Protein AF-A0A0R2I7P7-F1 (afdb_monomer_lite)

Foldseek 3Di:
DDPVVVVVVVVVVVVVVVLVVQLVCCCVVHPNGSVCVVPPVVVVVVVVVVVVPD

Structure (mmCIF, N/CA/C/O backbone):
data_AF-A0A0R2I7P7-F1
#
_entry.id   AF-A0A0R2I7P7-F1
#
loop_
_atom_site.group_PDB
_atom_site.id
_atom_site.type_symbol
_atom_site.label_atom_id
_atom_site.label_alt_id
_atom_site.label_comp_id
_atom_site.label_asym_id
_atom_site.label_entity_id
_atom_site.label_seq_id
_atom_site.pdbx_PDB_ins_code
_atom_site.Cartn_x
_atom_site.Cartn_y
_atom_site.Cartn_z
_atom_site.occupancy
_atom_site.B_iso_or_equiv
_atom_site.auth_seq_id
_atom_site.auth_comp_id
_atom_site.auth_asym_id
_atom_site.auth_atom_id
_atom_site.pdbx_PDB_model_num
ATOM 1 N N . MET A 1 1 ? -20.078 12.440 14.759 1.00 65.56 1 MET A N 1
ATOM 2 C CA . MET A 1 1 ? -19.256 11.435 14.044 1.00 65.56 1 MET A CA 1
ATOM 3 C C . MET A 1 1 ? -18.421 10.677 15.061 1.00 65.56 1 MET A C 1
ATOM 5 O O . MET A 1 1 ? -17.672 11.338 15.779 1.00 65.56 1 MET A O 1
ATOM 9 N N . PRO A 1 2 ? -18.561 9.348 15.161 1.00 87.75 2 PRO A N 1
ATOM 10 C CA . PRO A 1 2 ? -17.762 8.549 16.085 1.00 87.75 2 PRO A CA 1
ATOM 11 C C . PRO A 1 2 ? -16.266 8.724 15.789 1.00 87.75 2 PRO A C 1
ATOM 13 O O . PRO A 1 2 ? -15.862 8.781 14.628 1.00 87.75 2 PRO A O 1
ATOM 16 N N . PHE A 1 3 ? -15.449 8.837 16.838 1.00 89.00 3 PHE A N 1
ATOM 17 C CA . PHE A 1 3 ? -14.001 9.060 16.731 1.00 89.00 3 PHE A CA 1
ATOM 18 C C . PHE A 1 3 ? -13.314 7.991 15.865 1.00 89.00 3 PHE A C 1
ATOM 20 O O . PHE A 1 3 ? -12.527 8.325 14.985 1.00 89.00 3 PHE A O 1
ATOM 27 N N . ALA A 1 4 ? -13.719 6.728 16.021 1.00 91.56 4 ALA A N 1
ATOM 28 C CA . ALA A 1 4 ? -13.231 5.607 15.219 1.00 91.56 4 ALA A CA 1
ATOM 29 C C . ALA A 1 4 ? -13.442 5.796 13.704 1.00 91.56 4 ALA A C 1
ATOM 31 O O . ALA A 1 4 ? -12.567 5.455 12.914 1.00 91.56 4 ALA A O 1
ATOM 32 N N . LEU A 1 5 ? -14.563 6.397 13.286 1.00 94.44 5 LEU A N 1
ATOM 33 C CA . LEU A 1 5 ? -14.845 6.634 11.868 1.00 94.44 5 LEU A CA 1
ATOM 34 C C . LEU A 1 5 ? -13.900 7.685 11.272 1.00 94.44 5 LEU A C 1
ATOM 36 O O . LEU A 1 5 ? -13.450 7.535 10.142 1.00 94.44 5 LEU A O 1
ATOM 40 N N . LYS A 1 6 ? -13.551 8.724 12.042 1.00 92.88 6 LYS A N 1
ATOM 41 C CA . LYS A 1 6 ? -12.577 9.739 11.609 1.00 92.88 6 LYS A CA 1
ATOM 42 C C . LYS A 1 6 ? -11.194 9.121 11.405 1.00 92.88 6 LYS A C 1
ATOM 44 O O . LYS A 1 6 ? -10.553 9.388 10.395 1.00 92.88 6 LYS A O 1
ATOM 49 N N . VAL A 1 7 ? -10.766 8.273 12.341 1.00 94.69 7 VAL A N 1
ATOM 50 C CA . VAL A 1 7 ? -9.483 7.558 12.259 1.00 94.69 7 VAL A CA 1
ATOM 51 C C . VAL A 1 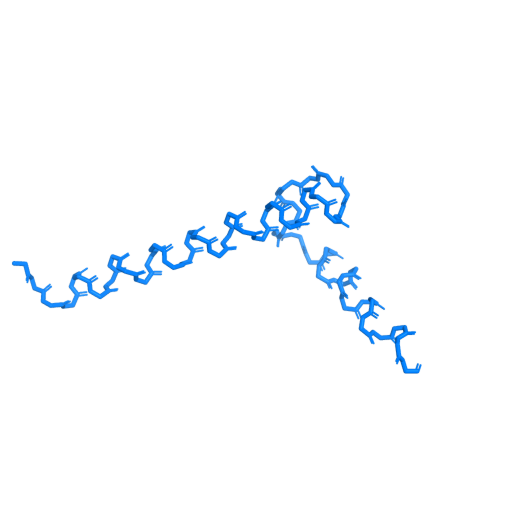7 ? -9.454 6.634 11.042 1.00 94.69 7 VAL A C 1
ATOM 53 O O . VAL A 1 7 ? -8.480 6.650 10.296 1.00 94.69 7 VAL A O 1
ATOM 56 N N . LEU A 1 8 ? -10.537 5.893 10.789 1.00 95.50 8 LEU A N 1
ATOM 57 C CA . LEU A 1 8 ? -10.649 5.027 9.615 1.00 95.50 8 LEU A CA 1
ATOM 58 C C . LEU A 1 8 ? -10.509 5.815 8.304 1.00 95.50 8 LEU A C 1
ATOM 60 O O . LEU A 1 8 ? -9.768 5.400 7.419 1.00 95.50 8 LEU A O 1
ATOM 64 N N . ILE A 1 9 ? -11.174 6.968 8.195 1.00 95.69 9 ILE A N 1
ATOM 65 C CA . ILE A 1 9 ? -11.092 7.831 7.007 1.00 95.69 9 ILE A CA 1
ATOM 66 C C . ILE A 1 9 ? -9.655 8.311 6.777 1.00 95.69 9 ILE A C 1
ATOM 68 O O . ILE A 1 9 ? -9.151 8.223 5.659 1.00 95.69 9 ILE A O 1
ATOM 72 N N . VAL A 1 10 ? -8.973 8.780 7.825 1.00 96.25 10 VAL A N 1
ATOM 73 C CA . VAL A 1 10 ? -7.572 9.223 7.723 1.00 96.25 10 VAL A CA 1
ATOM 74 C C . VAL A 1 10 ? -6.662 8.070 7.296 1.00 96.25 10 VAL A C 1
ATOM 76 O O . VAL A 1 10 ? -5.798 8.255 6.443 1.00 96.25 10 VAL A O 1
ATOM 79 N N . LEU A 1 11 ? -6.885 6.869 7.828 1.00 96.69 11 LEU A N 1
ATOM 80 C CA . LEU A 1 11 ? -6.105 5.685 7.477 1.00 96.69 11 LEU A CA 1
ATOM 81 C C . LEU A 1 11 ? -6.274 5.307 5.997 1.00 96.69 11 LEU A C 1
ATOM 83 O O . LEU A 1 11 ? -5.289 5.042 5.310 1.00 96.69 11 LEU A O 1
ATOM 87 N N . VAL A 1 12 ? -7.504 5.360 5.479 1.00 96.31 12 VAL A N 1
ATOM 88 C CA . VAL A 1 12 ? -7.787 5.139 4.051 1.00 96.31 12 VAL A CA 1
ATOM 89 C C . VAL A 1 12 ? -7.118 6.204 3.181 1.00 96.31 12 VAL A C 1
ATOM 91 O O . VAL A 1 12 ? -6.528 5.867 2.155 1.00 96.31 12 VAL A O 1
ATOM 94 N N . LEU A 1 13 ? -7.150 7.474 3.595 1.00 96.69 13 LEU A N 1
ATOM 95 C CA . LEU A 1 13 ? -6.494 8.562 2.865 1.00 96.69 13 LEU A CA 1
ATOM 96 C C . LEU A 1 13 ? -4.972 8.384 2.804 1.00 96.69 13 LEU A C 1
ATOM 98 O O . LEU A 1 13 ? -4.376 8.604 1.748 1.00 96.69 13 LEU A O 1
ATOM 102 N N . ILE A 1 14 ? -4.345 7.950 3.900 1.00 96.81 14 ILE A N 1
ATOM 103 C CA . ILE A 1 14 ? -2.909 7.639 3.935 1.00 96.81 14 ILE A CA 1
ATOM 104 C C . ILE A 1 14 ? -2.585 6.523 2.942 1.00 96.81 14 ILE A C 1
ATOM 106 O O . ILE A 1 14 ? -1.673 6.678 2.131 1.00 96.81 14 ILE A O 1
ATOM 110 N N . ILE A 1 15 ? -3.353 5.430 2.959 1.00 95.69 15 ILE A N 1
ATOM 111 C CA . ILE A 1 15 ? -3.153 4.305 2.036 1.00 95.69 15 ILE A CA 1
ATOM 112 C C . ILE A 1 15 ? -3.316 4.768 0.586 1.00 95.69 15 ILE A C 1
ATOM 114 O O . ILE A 1 15 ? -2.464 4.465 -0.246 1.00 95.69 15 ILE A O 1
ATOM 118 N N . MET A 1 16 ? -4.358 5.543 0.273 1.00 95.62 16 MET A N 1
ATOM 119 C CA . MET A 1 16 ? -4.551 6.071 -1.080 1.00 95.62 16 MET A CA 1
ATOM 120 C C . MET A 1 16 ? -3.399 6.975 -1.517 1.00 95.62 16 MET A C 1
ATOM 122 O O . MET A 1 16 ? -2.898 6.826 -2.629 1.00 95.62 16 MET A O 1
ATOM 126 N N . THR A 1 17 ? -2.939 7.870 -0.644 1.00 95.81 17 THR A N 1
ATOM 127 C CA . THR A 1 17 ? -1.825 8.781 -0.947 1.00 95.81 17 THR A CA 1
ATOM 128 C C . THR A 1 17 ? -0.534 8.003 -1.179 1.00 95.81 17 THR A C 1
ATOM 130 O O . THR A 1 17 ? 0.207 8.301 -2.112 1.00 95.81 17 THR A O 1
ATOM 133 N N . PHE A 1 18 ? -0.288 6.966 -0.378 1.00 92.69 18 PHE A N 1
ATOM 134 C CA . PHE A 1 18 ? 0.857 6.081 -0.545 1.00 92.69 18 PHE A CA 1
ATOM 135 C C . PHE A 1 18 ? 0.807 5.323 -1.876 1.00 92.69 18 PHE A C 1
ATOM 137 O O . PHE A 1 18 ? 1.803 5.296 -2.594 1.00 92.69 18 PHE A O 1
ATOM 144 N N . LEU A 1 19 ? -0.350 4.759 -2.243 1.00 90.62 19 LEU A N 1
ATOM 145 C CA . LEU A 1 19 ? -0.524 4.071 -3.525 1.00 90.62 19 LEU A CA 1
ATOM 146 C C . LEU A 1 19 ? -0.304 5.023 -4.701 1.00 90.62 19 LEU A C 1
ATOM 148 O O . LEU A 1 19 ? 0.452 4.690 -5.606 1.00 90.62 19 LEU A O 1
ATOM 152 N N . ILE A 1 20 ? -0.897 6.217 -4.670 1.00 91.44 20 ILE A N 1
ATOM 153 C CA . ILE A 1 20 ? -0.718 7.227 -5.722 1.00 91.44 20 ILE A CA 1
ATOM 154 C C . ILE A 1 20 ? 0.753 7.651 -5.811 1.00 91.44 20 ILE A C 1
ATOM 156 O O . ILE A 1 20 ? 1.316 7.685 -6.902 1.00 91.44 20 ILE A O 1
ATOM 160 N N . GLY A 1 21 ? 1.402 7.914 -4.676 1.00 89.94 21 GLY A N 1
ATOM 161 C CA . GLY A 1 21 ? 2.826 8.242 -4.625 1.00 89.94 21 GLY A CA 1
ATOM 162 C C . GLY A 1 21 ? 3.704 7.123 -5.188 1.00 89.94 21 GLY A C 1
ATOM 163 O O . GLY A 1 21 ? 4.619 7.398 -5.961 1.00 89.94 21 GLY A O 1
ATOM 164 N N . ALA A 1 22 ? 3.393 5.863 -4.877 1.00 87.06 22 ALA A N 1
ATOM 165 C CA . ALA A 1 22 ? 4.088 4.701 -5.423 1.00 87.06 22 ALA A CA 1
ATOM 166 C C . ALA A 1 22 ? 3.854 4.545 -6.933 1.00 87.06 22 ALA A C 1
ATOM 168 O O . ALA A 1 22 ? 4.802 4.265 -7.660 1.00 87.06 22 ALA A O 1
ATOM 169 N N . MET A 1 23 ? 2.627 4.769 -7.417 1.00 86.81 23 MET A N 1
ATOM 170 C CA . MET A 1 23 ? 2.299 4.754 -8.848 1.00 86.81 23 MET A CA 1
ATOM 171 C C . MET A 1 23 ? 3.059 5.839 -9.612 1.00 86.81 23 MET A C 1
ATOM 173 O O . MET A 1 23 ? 3.592 5.563 -10.682 1.00 86.81 23 MET A O 1
ATOM 177 N N . ILE A 1 24 ? 3.145 7.054 -9.061 1.00 86.44 24 ILE A N 1
ATOM 178 C CA . ILE A 1 24 ? 3.923 8.155 -9.647 1.00 86.44 24 ILE A CA 1
ATOM 179 C C . ILE A 1 24 ? 5.416 7.820 -9.605 1.00 86.44 24 ILE A C 1
ATOM 181 O O . ILE A 1 24 ? 6.094 7.942 -10.620 1.00 86.44 24 ILE A O 1
ATOM 185 N N . GLY A 1 25 ? 5.923 7.340 -8.467 1.00 82.44 25 GLY A N 1
ATOM 186 C CA . GLY A 1 25 ? 7.313 6.912 -8.322 1.00 82.44 25 GLY A CA 1
ATOM 187 C C . GLY A 1 25 ? 7.691 5.842 -9.345 1.00 82.44 25 GLY A C 1
ATOM 188 O O . GLY A 1 25 ? 8.714 5.972 -10.004 1.00 82.44 25 GLY A O 1
ATOM 189 N N . PHE A 1 26 ? 6.837 4.842 -9.560 1.00 78.81 26 PHE A N 1
ATOM 190 C CA . PHE A 1 26 ? 7.042 3.820 -10.587 1.00 78.81 26 PHE A CA 1
ATOM 191 C C . PHE A 1 26 ? 6.860 4.311 -12.014 1.00 78.81 26 PHE A C 1
ATOM 193 O O . PHE A 1 26 ? 7.576 3.862 -12.904 1.00 78.81 26 PHE A O 1
ATOM 200 N N . GLY A 1 27 ? 5.911 5.213 -12.244 1.00 74.62 27 GLY A N 1
ATOM 201 C CA . GLY A 1 27 ? 5.716 5.829 -13.549 1.00 74.62 27 GLY A CA 1
ATOM 202 C C . GLY A 1 27 ? 6.916 6.680 -13.969 1.00 74.62 27 GLY A C 1
ATOM 203 O O . GLY A 1 27 ? 7.242 6.717 -15.149 1.00 74.62 27 GLY A O 1
ATOM 204 N N . VAL A 1 28 ? 7.583 7.335 -13.011 1.00 74.31 28 VAL A N 1
ATOM 205 C CA . VAL A 1 28 ? 8.715 8.240 -13.266 1.00 74.31 28 VAL A CA 1
ATOM 206 C C . VAL A 1 28 ? 10.071 7.527 -13.209 1.00 74.31 28 VAL A C 1
ATOM 208 O O . VAL A 1 28 ? 10.918 7.784 -14.058 1.00 74.31 28 VAL A O 1
ATOM 211 N N . LEU A 1 29 ? 10.304 6.657 -12.218 1.00 72.31 29 LEU A N 1
ATOM 212 C CA . LEU A 1 29 ? 11.592 5.971 -12.001 1.00 72.31 29 LEU A CA 1
ATOM 213 C C . LEU A 1 29 ? 11.620 4.520 -12.509 1.00 72.31 29 LEU A C 1
ATOM 215 O O . LEU A 1 29 ? 12.693 3.925 -12.565 1.00 72.31 29 LEU A O 1
ATOM 219 N N . GLY A 1 30 ? 10.468 3.925 -12.816 1.00 70.56 30 GLY A N 1
ATOM 220 C CA . GLY A 1 30 ? 10.348 2.537 -13.267 1.00 70.56 30 GLY A CA 1
ATOM 221 C C . GLY A 1 30 ? 9.967 2.417 -14.743 1.00 70.56 30 GLY A C 1
ATOM 222 O O . GLY A 1 30 ? 10.186 3.325 -15.535 1.00 70.56 30 GLY A O 1
ATOM 223 N N . ASP A 1 31 ? 9.345 1.294 -15.109 1.00 71.94 31 ASP A N 1
ATOM 224 C CA . ASP A 1 31 ? 8.990 0.954 -16.501 1.00 71.94 31 ASP A CA 1
ATOM 225 C C . ASP A 1 31 ? 7.775 1.730 -17.058 1.00 71.94 31 ASP A C 1
ATOM 227 O O . ASP A 1 31 ? 7.172 1.332 -18.055 1.00 71.94 31 ASP A O 1
ATOM 231 N N . GLY A 1 32 ? 7.346 2.813 -16.402 1.00 73.62 32 GLY A N 1
ATOM 232 C CA . GLY A 1 32 ? 6.251 3.667 -16.876 1.00 73.62 32 GLY A CA 1
ATOM 233 C C . GLY A 1 32 ? 4.834 3.106 -16.684 1.00 73.62 32 GLY A C 1
ATOM 234 O O . GLY A 1 32 ? 3.865 3.803 -16.978 1.00 73.62 32 GLY A O 1
ATOM 235 N N . ASN A 1 33 ? 4.670 1.881 -16.166 1.00 80.50 33 ASN A N 1
ATOM 236 C CA . ASN A 1 33 ? 3.354 1.299 -15.878 1.00 80.50 33 ASN A CA 1
ATOM 237 C C . ASN A 1 33 ? 2.956 1.507 -14.399 1.00 80.50 33 ASN A C 1
ATOM 239 O O . ASN A 1 33 ? 3.487 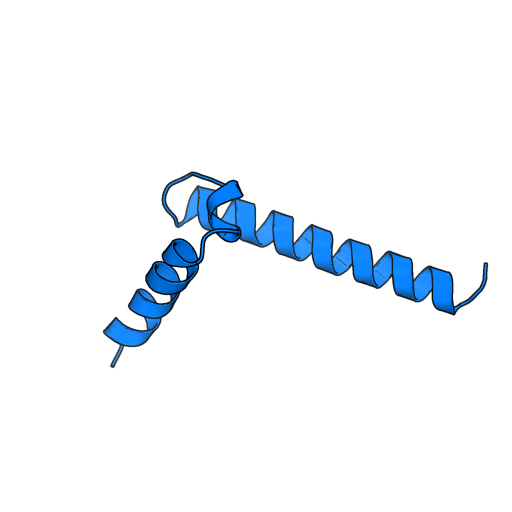0.816 -13.525 1.00 80.50 33 ASN A O 1
ATOM 243 N N . PRO A 1 34 ? 1.986 2.387 -14.086 1.00 76.12 34 PRO A N 1
ATOM 244 C CA . PRO A 1 34 ? 1.586 2.675 -12.708 1.00 76.12 34 PRO A CA 1
ATOM 245 C C . PRO A 1 34 ? 0.944 1.473 -11.999 1.00 76.12 34 PRO A C 1
ATOM 247 O O . PRO A 1 34 ? 1.057 1.348 -10.784 1.00 76.12 34 PRO A O 1
ATOM 250 N N . PHE A 1 35 ? 0.326 0.537 -12.725 1.00 80.31 35 PHE A N 1
ATOM 251 C CA . PHE A 1 35 ? -0.253 -0.674 -12.127 1.00 80.31 35 PHE A CA 1
ATOM 252 C C . PHE A 1 35 ? 0.792 -1.742 -11.793 1.00 80.31 35 PHE A C 1
ATOM 254 O O . PHE A 1 35 ? 0.478 -2.725 -11.119 1.00 80.31 35 PHE A O 1
ATOM 261 N N . ALA A 1 36 ? 2.047 -1.547 -12.206 1.00 80.75 36 ALA A N 1
ATOM 262 C CA . ALA A 1 36 ? 3.127 -2.471 -11.897 1.00 80.75 36 ALA A CA 1
ATOM 263 C C . ALA A 1 36 ? 3.381 -2.588 -10.384 1.00 80.75 36 ALA A C 1
ATOM 265 O O . ALA A 1 36 ? 3.882 -3.616 -9.945 1.00 80.75 36 ALA A O 1
ATOM 266 N N . ILE A 1 37 ? 2.962 -1.617 -9.560 1.00 80.62 37 ILE A N 1
ATOM 267 C CA . ILE A 1 37 ? 3.103 -1.682 -8.092 1.00 80.62 37 ILE A CA 1
ATOM 268 C C . ILE A 1 37 ? 2.447 -2.920 -7.457 1.00 80.62 37 ILE A C 1
ATOM 270 O O . ILE A 1 37 ? 2.863 -3.359 -6.383 1.00 80.62 37 ILE A O 1
ATOM 274 N N . PHE A 1 38 ? 1.440 -3.495 -8.121 1.00 83.19 38 PHE A N 1
ATOM 275 C CA . PHE A 1 38 ? 0.747 -4.705 -7.677 1.00 83.19 38 PHE A CA 1
ATOM 276 C C . PHE A 1 38 ? 1.467 -5.995 -8.101 1.00 83.19 38 PHE A C 1
ATOM 278 O O . PHE A 1 38 ? 1.113 -7.081 -7.645 1.00 83.19 38 PHE A O 1
ATOM 285 N N . SER A 1 39 ? 2.481 -5.899 -8.963 1.00 84.00 39 SER A N 1
ATOM 286 C CA . SER A 1 39 ? 3.272 -7.035 -9.424 1.00 84.00 39 SER A CA 1
ATOM 287 C C . SER A 1 39 ? 4.431 -7.320 -8.474 1.00 84.00 39 SER A C 1
ATOM 289 O O . SER A 1 39 ? 5.234 -6.447 -8.154 1.00 84.00 39 SER A O 1
ATOM 291 N N . GLY A 1 40 ? 4.604 -8.581 -8.077 1.00 79.69 40 GLY A N 1
ATOM 292 C CA . GLY A 1 40 ? 5.762 -8.992 -7.275 1.00 79.69 40 GLY A CA 1
ATOM 293 C C . GLY A 1 40 ? 7.110 -8.819 -7.995 1.00 79.69 40 GLY A C 1
ATOM 294 O O . GLY A 1 40 ? 8.139 -8.659 -7.341 1.00 79.69 40 GLY A O 1
ATOM 295 N N . ALA A 1 41 ? 7.128 -8.815 -9.335 1.00 81.19 41 ALA A N 1
ATOM 296 C CA . ALA A 1 41 ? 8.351 -8.605 -10.122 1.00 81.19 41 ALA A CA 1
ATOM 297 C C . ALA A 1 41 ? 8.919 -7.187 -9.941 1.00 81.19 41 ALA A C 1
ATOM 299 O O . ALA A 1 41 ? 10.130 -6.986 -9.880 1.00 81.19 41 ALA A O 1
ATOM 300 N N . THR A 1 42 ? 8.028 -6.221 -9.772 1.00 82.62 42 THR A N 1
ATOM 301 C CA . THR A 1 42 ? 8.328 -4.805 -9.593 1.00 82.62 42 THR A CA 1
ATOM 302 C C . THR A 1 42 ? 9.068 -4.539 -8.279 1.00 82.62 42 THR A C 1
ATOM 304 O O . THR A 1 42 ? 10.075 -3.832 -8.248 1.00 82.62 42 THR A O 1
ATOM 307 N N . TRP A 1 43 ? 8.657 -5.217 -7.208 1.00 84.25 43 TRP A N 1
ATOM 308 C CA . TRP A 1 43 ? 9.368 -5.202 -5.931 1.00 84.25 43 TRP A CA 1
ATOM 309 C C . TRP A 1 43 ? 10.732 -5.889 -6.016 1.00 84.25 43 TRP A C 1
ATOM 311 O O . TRP A 1 43 ? 11.700 -5.373 -5.466 1.00 84.25 43 TRP A O 1
ATOM 321 N N . LYS A 1 44 ? 10.857 -7.000 -6.760 1.00 84.50 44 LYS A N 1
ATOM 322 C CA . LYS A 1 44 ? 12.173 -7.619 -7.017 1.00 84.50 44 LYS A CA 1
ATOM 323 C C . LYS A 1 44 ? 13.128 -6.655 -7.722 1.00 84.50 44 LYS A C 1
ATOM 325 O O . LYS A 1 44 ? 14.300 -6.613 -7.362 1.00 84.50 44 LYS A O 1
ATOM 330 N N . HIS A 1 45 ? 12.635 -5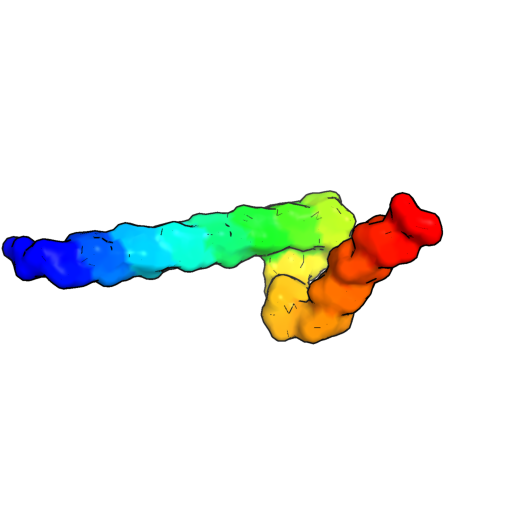.871 -8.681 1.00 79.00 45 HIS A N 1
ATOM 331 C CA . HIS A 1 45 ? 13.440 -4.861 -9.364 1.00 79.00 45 HIS A CA 1
ATOM 332 C C . HIS A 1 45 ? 13.902 -3.760 -8.394 1.00 79.00 45 HIS A C 1
ATOM 334 O O . HIS A 1 45 ? 15.102 -3.486 -8.343 1.00 79.00 45 HIS A O 1
ATOM 340 N N . ILE A 1 46 ? 13.006 -3.241 -7.536 1.00 80.94 46 ILE A N 1
ATOM 341 C CA . ILE A 1 46 ? 13.377 -2.295 -6.464 1.00 80.94 46 ILE A CA 1
ATOM 342 C C . ILE A 1 46 ? 14.460 -2.882 -5.559 1.00 80.94 46 ILE A C 1
ATOM 344 O O . ILE A 1 46 ? 15.498 -2.259 -5.346 1.00 80.94 46 ILE A O 1
ATOM 348 N N . PHE A 1 47 ? 14.231 -4.080 -5.017 1.00 82.81 47 PHE A N 1
ATOM 349 C CA . PHE A 1 47 ? 15.173 -4.711 -4.093 1.00 82.81 47 PHE A CA 1
ATOM 350 C C . PHE A 1 47 ? 16.518 -5.024 -4.756 1.00 82.81 47 PHE A C 1
ATOM 352 O O . PHE A 1 47 ? 17.546 -5.001 -4.080 1.00 82.81 47 PHE A O 1
ATOM 359 N N . SER A 1 48 ? 16.543 -5.232 -6.076 1.00 80.19 48 SER A N 1
ATOM 360 C CA . SER A 1 48 ? 17.796 -5.392 -6.817 1.00 80.19 48 SER A CA 1
ATOM 361 C C . SER A 1 48 ? 18.683 -4.141 -6.758 1.00 80.19 48 SER A C 1
ATOM 363 O O . SER A 1 48 ? 19.902 -4.289 -6.692 1.00 80.19 48 SER A O 1
ATOM 365 N N . TYR A 1 49 ? 18.105 -2.931 -6.702 1.00 76.81 49 TYR A N 1
ATOM 366 C CA . TYR A 1 49 ? 18.879 -1.693 -6.534 1.00 76.81 49 TYR A CA 1
ATOM 367 C C . TYR A 1 49 ? 19.578 -1.636 -5.177 1.00 76.81 49 TYR A C 1
ATOM 369 O O . TYR A 1 49 ? 20.743 -1.259 -5.106 1.00 76.81 49 TY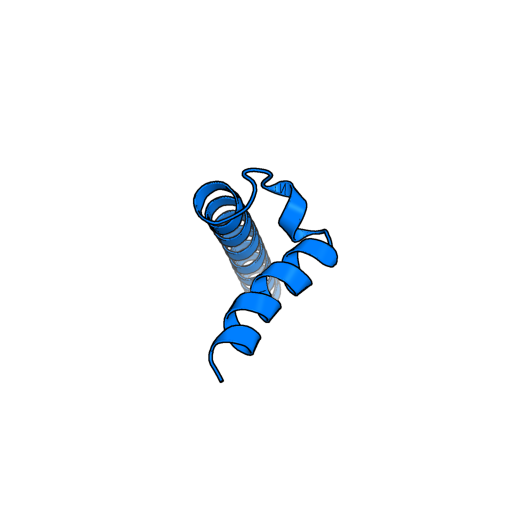R A O 1
ATOM 377 N N . PHE A 1 50 ? 18.899 -2.063 -4.111 1.00 79.56 50 PHE A N 1
ATOM 378 C CA . PHE A 1 50 ? 19.495 -2.134 -2.775 1.00 79.56 50 PHE A CA 1
ATOM 379 C C . PHE A 1 50 ? 20.565 -3.227 -2.680 1.00 79.56 50 PHE A C 1
ATOM 381 O O . PHE A 1 50 ? 21.592 -3.029 -2.041 1.00 79.56 50 PHE A O 1
ATOM 388 N N . SER A 1 51 ? 20.355 -4.366 -3.347 1.00 71.38 51 SER A N 1
ATOM 389 C CA . SER A 1 51 ? 21.300 -5.487 -3.319 1.00 71.38 51 SER A CA 1
ATOM 390 C C . SER A 1 51 ? 22.562 -5.256 -4.152 1.00 71.38 51 SER A C 1
ATOM 392 O O . SER A 1 51 ? 23.583 -5.857 -3.845 1.00 71.38 51 SER A O 1
ATOM 394 N N . LYS A 1 52 ? 22.514 -4.431 -5.205 1.00 59.91 52 LYS A N 1
ATOM 395 C CA . LYS A 1 52 ? 23.697 -4.077 -6.014 1.00 59.91 52 LYS A CA 1
ATOM 396 C C . LYS A 1 52 ? 24.610 -3.036 -5.349 1.00 59.91 52 LYS A C 1
ATOM 398 O O . LYS A 1 52 ? 25.642 -2.705 -5.922 1.00 59.91 52 LYS A O 1
ATOM 403 N N . 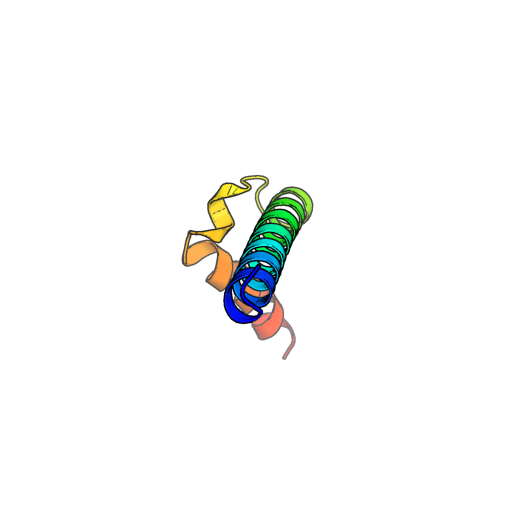GLY A 1 53 ? 24.213 -2.500 -4.194 1.00 60.72 53 GLY A N 1
ATOM 404 C CA . GLY A 1 53 ? 24.941 -1.475 -3.443 1.00 60.72 53 GLY A CA 1
ATOM 405 C C . GLY A 1 53 ? 25.803 -1.995 -2.286 1.00 60.72 53 GLY A C 1
ATOM 406 O O . GLY A 1 53 ? 26.204 -1.179 -1.458 1.00 60.72 53 GLY A O 1
ATOM 407 N N . ILE A 1 54 ? 26.062 -3.308 -2.204 1.00 47.75 54 ILE A N 1
ATOM 408 C CA . ILE A 1 54 ? 27.029 -3.932 -1.279 1.00 47.75 54 ILE A CA 1
ATOM 409 C C . ILE A 1 54 ? 28.053 -4.713 -2.099 1.00 47.75 54 ILE A C 1
ATOM 411 O O . ILE A 1 54 ? 27.612 -5.467 -2.997 1.00 47.75 54 ILE A O 1
#

InterPro domains:
  IPR024596 DNA-directed RNA polymerase subunit beta/EpuA [PF11772] (7-52)

Radius of gyration: 15.33 Å; chains: 1; bounding box: 46×20×34 Å

Sequence (54 aa):
MPFALKVLIVLVLIIMTFLIGAMIGFGVLGDGNPFAIFSGATWKHIFSYFSKGI

Secondary structure (DSSP, 8-state):
--HHHHHHHHHHHHH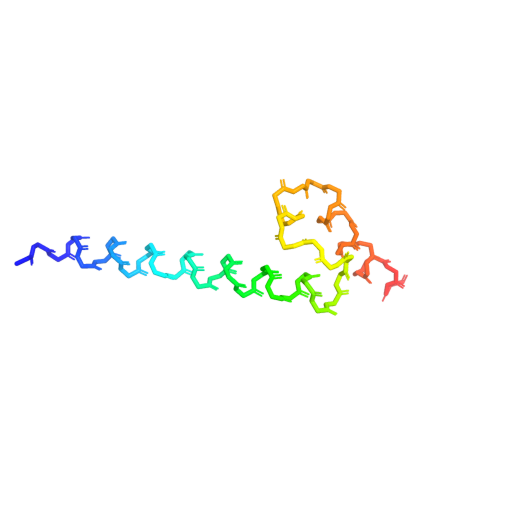HHHHHHHHHHHHHHSSS-GGGGG-HHHHHHHHHHHHTT-

pLDDT: mean 83.28, std 10.58, range [47.75, 96.81]

Organism: NCBI:txid1449336